Protein AF-A0A3D3EE48-F1 (afdb_monomer_lite)

pLDDT: mean 93.78, std 8.55, range [45.97, 98.75]

Secondary structure (DSSP, 8-state):
------PPP--HHHHTTS-EEEEEEEE-TTS-EEEEEEEEEEEEE-SSEEEEEEEEEETTS-EEEEEEEEEE-STTEEEEE-TTSSS-EEEE--

Sequence (94 aa):
MADGVHIPDFLPETYFLQPLTAFGVFVDRFGAIRRQFAVDITGTATDDGFILDEAFLYDDGERETRQWVITRVADGRYQGRCDDVIGHAEGHHT

Radius of gyration: 16.72 Å; chains: 1; bounding box: 54×33×37 Å

Foldseek 3Di:
DDDDDDDDFDDQQPVQQDWDKDKDFDADPVGDTPKIKIKIWHWDDDPFGIKIWIWIAIPVGDIDIWIWDWGDDDQQKIWIDTPPDDDIDIDGGD

Structure (mmCIF, N/CA/C/O backbone):
data_AF-A0A3D3EE48-F1
#
_entry.id   AF-A0A3D3EE48-F1
#
loop_
_atom_site.group_PDB
_atom_site.id
_atom_site.type_symbol
_atom_site.label_atom_id
_atom_site.label_alt_id
_atom_site.label_comp_id
_atom_site.label_asym_id
_atom_site.label_entity_id
_atom_site.label_seq_id
_atom_site.pdbx_PDB_ins_code
_atom_site.Cartn_x
_atom_site.Cartn_y
_atom_site.Cartn_z
_atom_site.occupancy
_atom_site.B_iso_or_equiv
_atom_site.auth_seq_id
_atom_site.auth_comp_id
_atom_site.auth_asym_id
_atom_site.auth_atom_id
_atom_site.pdbx_PDB_model_num
ATOM 1 N N . MET A 1 1 ? 35.083 22.986 -5.705 1.00 45.97 1 MET A N 1
ATOM 2 C CA . MET A 1 1 ? 34.279 22.058 -6.520 1.00 45.97 1 MET A CA 1
ATOM 3 C C . MET A 1 1 ? 33.107 21.674 -5.645 1.00 45.97 1 MET A C 1
ATOM 5 O O . MET A 1 1 ? 33.349 21.155 -4.567 1.00 45.97 1 MET A O 1
ATOM 9 N N . ALA A 1 2 ? 31.903 22.127 -5.983 1.00 55.28 2 ALA A N 1
ATOM 10 C CA . ALA A 1 2 ? 30.709 21.777 -5.225 1.00 55.28 2 ALA A CA 1
ATOM 11 C C . ALA A 1 2 ? 30.205 20.457 -5.802 1.00 55.28 2 ALA A C 1
ATOM 13 O O . ALA A 1 2 ? 29.809 20.425 -6.967 1.00 55.28 2 ALA A O 1
ATOM 14 N N . ASP A 1 3 ? 30.296 19.384 -5.022 1.00 66.75 3 ASP A N 1
ATOM 15 C CA . ASP A 1 3 ? 29.654 18.121 -5.360 1.00 66.75 3 ASP A CA 1
ATOM 16 C C . ASP A 1 3 ? 28.148 18.383 -5.432 1.00 66.75 3 ASP A C 1
ATOM 18 O O . ASP A 1 3 ? 27.511 18.745 -4.440 1.00 66.75 3 ASP A O 1
ATOM 22 N N . GLY A 1 4 ? 27.595 18.312 -6.642 1.00 74.75 4 GLY A N 1
ATOM 23 C CA . GLY A 1 4 ? 26.165 18.466 -6.860 1.00 74.75 4 GLY A CA 1
ATOM 24 C C . GLY A 1 4 ? 25.425 17.337 -6.153 1.00 74.75 4 GLY A C 1
ATOM 25 O O . GLY A 1 4 ? 25.780 16.170 -6.305 1.00 74.75 4 GLY A O 1
ATOM 26 N N . VAL A 1 5 ? 24.400 17.679 -5.375 1.00 79.56 5 VAL A N 1
ATOM 27 C CA . VAL A 1 5 ? 23.500 16.686 -4.779 1.00 79.56 5 VAL A CA 1
ATOM 28 C C . VAL A 1 5 ? 22.834 15.903 -5.909 1.00 79.56 5 VAL A C 1
ATOM 30 O O . VAL A 1 5 ? 22.107 16.476 -6.718 1.00 79.56 5 VAL A O 1
ATOM 33 N N . HIS A 1 6 ? 23.085 14.598 -5.959 1.00 80.62 6 HIS A N 1
ATOM 34 C CA . HIS A 1 6 ? 22.374 13.674 -6.833 1.00 80.62 6 HIS A CA 1
ATOM 35 C C . HIS A 1 6 ? 21.134 13.160 -6.098 1.00 80.62 6 HIS A C 1
ATOM 37 O O . HIS A 1 6 ? 21.257 12.438 -5.106 1.00 80.62 6 HIS A O 1
ATOM 43 N N . ILE A 1 7 ? 19.948 13.548 -6.564 1.00 81.94 7 ILE A N 1
ATOM 44 C CA . ILE A 1 7 ? 18.682 13.011 -6.062 1.00 81.94 7 ILE A CA 1
ATOM 45 C C . ILE A 1 7 ? 18.415 11.716 -6.837 1.00 81.94 7 ILE A C 1
ATOM 47 O O . ILE A 1 7 ? 18.391 11.768 -8.064 1.00 81.94 7 ILE A O 1
ATOM 51 N N . PRO A 1 8 ? 18.280 10.560 -6.168 1.00 83.62 8 PRO A N 1
ATOM 52 C CA . PRO A 1 8 ? 17.987 9.309 -6.852 1.00 83.62 8 PRO A CA 1
ATOM 53 C C . PRO A 1 8 ? 16.572 9.321 -7.431 1.00 83.62 8 PRO A C 1
ATOM 55 O O . PRO A 1 8 ? 15.649 9.861 -6.815 1.00 83.62 8 PRO A O 1
ATOM 58 N N . ASP A 1 9 ? 16.408 8.667 -8.577 1.00 86.31 9 ASP A N 1
ATOM 59 C CA . ASP A 1 9 ? 15.093 8.424 -9.158 1.00 86.31 9 ASP A CA 1
ATOM 60 C C . ASP A 1 9 ? 14.262 7.535 -8.227 1.00 86.31 9 ASP A C 1
ATOM 62 O O . ASP A 1 9 ? 14.754 6.576 -7.621 1.00 86.31 9 ASP A O 1
ATOM 66 N N . PHE A 1 10 ? 12.975 7.850 -8.115 1.00 90.06 10 PHE A N 1
ATOM 67 C CA . PHE A 1 10 ? 12.038 7.017 -7.380 1.00 90.06 10 PHE A CA 1
ATOM 68 C C . PHE A 1 10 ? 11.578 5.858 -8.266 1.00 90.06 10 PHE A C 1
ATOM 70 O O . PHE A 1 10 ? 10.779 6.050 -9.178 1.00 90.06 10 PHE A O 1
ATOM 77 N N . LEU A 1 11 ? 12.061 4.651 -7.967 1.00 91.38 11 LEU A N 1
ATOM 78 C CA . LEU A 1 11 ? 11.642 3.417 -8.632 1.00 91.38 11 LEU A CA 1
ATOM 79 C C . LEU A 1 11 ? 10.739 2.600 -7.694 1.00 91.38 11 LEU A C 1
ATOM 81 O O . LEU A 1 11 ? 11.250 2.039 -6.717 1.00 91.38 11 LEU A O 1
ATOM 85 N N . PRO A 1 12 ? 9.423 2.497 -7.964 1.00 94.88 12 PRO A N 1
ATOM 86 C CA . PRO A 1 12 ? 8.485 1.719 -7.153 1.00 94.88 12 PRO A CA 1
ATOM 87 C C . PRO A 1 12 ? 8.952 0.287 -6.863 1.00 94.88 12 PRO A C 1
ATOM 89 O O . PRO A 1 12 ? 8.976 -0.130 -5.707 1.00 94.88 12 PRO A O 1
ATOM 92 N N . GLU A 1 13 ? 9.421 -0.434 -7.882 1.00 93.19 13 GLU A N 1
ATOM 93 C CA . GLU A 1 13 ? 9.911 -1.814 -7.772 1.00 93.19 13 GLU A CA 1
ATOM 94 C C . GLU A 1 13 ? 11.146 -1.968 -6.877 1.00 93.19 13 GLU A C 1
ATOM 96 O O . GLU A 1 13 ? 11.483 -3.078 -6.491 1.00 93.19 13 GLU A O 1
ATOM 101 N N . THR A 1 14 ? 11.830 -0.873 -6.539 1.00 93.50 14 THR A N 1
ATOM 102 C CA . THR A 1 14 ? 12.922 -0.887 -5.557 1.00 93.50 14 THR A CA 1
ATOM 103 C C . THR A 1 14 ? 12.433 -0.403 -4.201 1.00 93.50 14 THR A C 1
ATOM 105 O O . THR A 1 14 ? 12.712 -1.021 -3.177 1.00 93.50 14 THR A O 1
ATOM 108 N N . TYR A 1 15 ? 11.700 0.710 -4.184 1.00 94.38 15 TYR A N 1
ATOM 109 C CA . TYR A 1 15 ? 11.284 1.357 -2.949 1.00 94.38 15 TYR A CA 1
ATOM 110 C C . TYR A 1 15 ? 10.330 0.487 -2.132 1.00 94.38 15 TYR A C 1
ATOM 112 O O . TYR A 1 15 ? 10.469 0.421 -0.916 1.00 94.38 15 TYR A O 1
ATOM 120 N N . PHE A 1 16 ? 9.382 -0.197 -2.772 1.00 96.75 16 PHE A N 1
ATOM 121 C CA . PHE A 1 16 ? 8.353 -0.937 -2.047 1.00 96.75 16 PHE A CA 1
ATOM 122 C C . PHE A 1 16 ? 8.812 -2.302 -1.512 1.00 96.75 16 PHE A C 1
ATOM 124 O O . PHE A 1 16 ? 8.086 -2.905 -0.734 1.00 96.75 16 PHE A O 1
ATOM 131 N N . LEU A 1 17 ? 10.018 -2.777 -1.846 1.00 96.81 17 LEU A N 1
ATOM 132 C CA . LEU A 1 17 ? 10.555 -4.071 -1.383 1.00 96.81 17 LEU A CA 1
ATOM 133 C C . LEU A 1 17 ? 11.178 -4.027 0.022 1.00 96.81 17 LEU A C 1
ATOM 135 O O . LEU A 1 17 ? 12.030 -4.844 0.371 1.00 96.81 17 LEU A O 1
ATOM 139 N N . GLN A 1 18 ? 10.776 -3.054 0.830 1.00 95.44 18 GLN A N 1
ATOM 140 C CA . GLN A 1 18 ? 11.196 -2.904 2.217 1.00 95.44 18 GLN A CA 1
ATOM 141 C C . GLN A 1 18 ? 9.968 -2.955 3.135 1.00 95.44 18 GLN A C 1
ATOM 143 O O . GLN A 1 18 ? 8.852 -2.753 2.658 1.00 95.44 18 GLN A O 1
ATOM 148 N N . PRO A 1 19 ? 10.134 -3.200 4.446 1.00 96.00 19 PRO A N 1
ATOM 149 C CA . PRO A 1 19 ? 9.037 -3.060 5.394 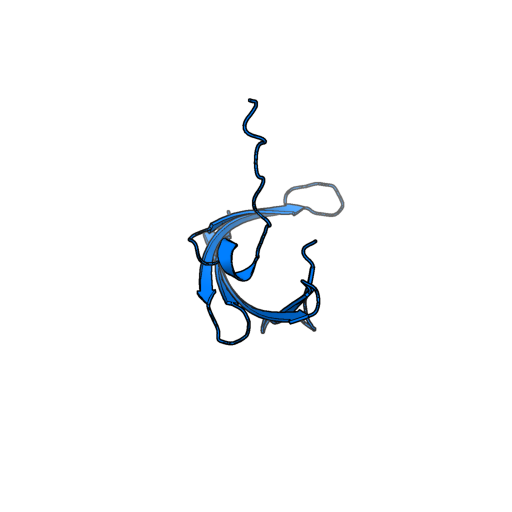1.00 96.00 19 PRO A CA 1
ATOM 150 C C . PRO A 1 19 ? 8.536 -1.615 5.419 1.00 96.00 19 PRO A C 1
ATOM 152 O O . PRO A 1 19 ? 9.331 -0.685 5.577 1.00 96.00 19 PRO A O 1
ATOM 155 N N . LEU A 1 20 ? 7.226 -1.430 5.288 1.00 98.06 20 LEU A N 1
ATOM 156 C CA . LEU A 1 20 ? 6.593 -0.117 5.340 1.00 98.06 20 LEU A CA 1
ATOM 157 C C . LEU A 1 20 ? 5.474 -0.119 6.377 1.00 98.06 20 LEU A C 1
ATOM 159 O O . LEU A 1 20 ? 4.803 -1.127 6.584 1.00 98.06 20 LEU A O 1
ATOM 163 N N . THR A 1 21 ? 5.240 1.045 6.971 1.00 98.12 21 THR A N 1
ATOM 164 C CA . THR A 1 21 ? 4.067 1.300 7.806 1.00 98.12 21 THR A CA 1
ATOM 165 C C . THR A 1 21 ? 3.388 2.563 7.300 1.00 98.12 21 THR A C 1
ATOM 167 O O . THR A 1 21 ? 4.055 3.560 7.010 1.00 98.12 21 THR A O 1
ATOM 170 N N . ALA A 1 22 ? 2.063 2.538 7.212 1.00 97.94 22 ALA A N 1
ATOM 171 C CA . ALA A 1 22 ? 1.257 3.705 6.883 1.00 97.94 22 ALA A CA 1
ATOM 172 C C . ALA A 1 22 ? 0.083 3.864 7.855 1.00 97.94 22 ALA A C 1
ATOM 174 O O . ALA A 1 22 ? -0.279 2.952 8.598 1.00 97.94 22 ALA A O 1
ATOM 175 N N . PHE A 1 23 ? -0.509 5.057 7.852 1.00 98.12 23 PHE A N 1
ATOM 176 C CA . PHE A 1 23 ? -1.639 5.417 8.702 1.00 98.12 23 PHE A CA 1
ATOM 177 C C . PHE A 1 23 ? -2.697 6.123 7.863 1.00 98.12 23 PHE A C 1
ATOM 179 O O . PHE A 1 23 ? -2.362 6.879 6.948 1.00 98.12 23 PHE A O 1
ATOM 186 N N . GLY A 1 24 ? -3.968 5.922 8.193 1.00 97.56 24 GLY A N 1
ATOM 187 C CA . GLY A 1 24 ? -5.061 6.578 7.489 1.00 97.56 24 GLY A CA 1
ATOM 188 C C . GLY A 1 24 ? -6.317 6.731 8.329 1.00 97.56 24 GLY A C 1
ATOM 189 O O . GLY A 1 24 ? -6.443 6.176 9.421 1.00 97.56 24 GLY A O 1
ATOM 190 N N . VAL A 1 25 ? -7.243 7.538 7.812 1.00 97.50 25 VAL A N 1
ATOM 191 C CA . VAL A 1 25 ? -8.506 7.874 8.474 1.00 97.50 25 VAL A CA 1
ATOM 192 C C . VAL A 1 25 ? -9.660 7.852 7.476 1.00 97.50 25 VAL A C 1
ATOM 194 O O . VAL A 1 25 ? -9.525 8.306 6.341 1.00 97.50 25 VAL A O 1
ATOM 197 N N . PHE A 1 26 ? -10.818 7.366 7.914 1.00 95.19 26 PHE A N 1
ATOM 198 C CA . PHE A 1 26 ? -12.081 7.507 7.199 1.00 95.19 26 PHE A CA 1
ATOM 199 C C . PHE A 1 26 ? -12.829 8.713 7.749 1.00 95.19 26 PHE A C 1
ATOM 201 O O . PHE A 1 26 ? -13.121 8.782 8.944 1.00 95.19 26 PHE A O 1
ATOM 208 N N . VAL A 1 27 ? -13.152 9.659 6.872 1.00 96.94 27 VAL A N 1
ATOM 209 C CA . VAL A 1 27 ? -13.836 10.907 7.221 1.00 96.94 27 VAL A CA 1
ATOM 210 C C . VAL A 1 27 ? -15.184 10.947 6.514 1.00 96.94 27 VAL A C 1
ATOM 212 O O . VAL A 1 27 ? -15.281 10.621 5.331 1.00 96.94 27 VAL A O 1
ATOM 215 N N . ASP A 1 28 ? -16.240 11.319 7.234 1.00 96.38 28 ASP A N 1
ATOM 216 C CA . ASP A 1 28 ? -17.558 11.487 6.622 1.00 96.38 28 ASP A CA 1
ATOM 217 C C . ASP A 1 28 ? -17.703 12.823 5.869 1.00 96.38 28 ASP A C 1
ATOM 219 O O . ASP A 1 28 ? -16.834 13.693 5.893 1.00 96.38 28 ASP A O 1
ATOM 223 N N . ARG A 1 29 ? -18.855 13.025 5.216 1.00 96.25 29 ARG A N 1
ATOM 224 C CA . ARG A 1 29 ? -19.142 14.250 4.445 1.00 96.25 29 ARG A CA 1
ATOM 225 C C . ARG A 1 29 ? -19.198 15.541 5.276 1.00 96.25 29 ARG A C 1
ATOM 227 O O . ARG A 1 29 ? -19.278 16.617 4.692 1.00 96.25 29 ARG A O 1
ATOM 234 N N . PHE A 1 30 ? -19.224 15.438 6.603 1.00 96.69 30 PHE A N 1
ATOM 235 C CA . PHE A 1 30 ? -19.252 16.565 7.534 1.00 96.69 30 PHE A CA 1
ATOM 236 C C . PHE A 1 30 ? -17.879 16.823 8.173 1.00 96.69 30 PHE A C 1
ATOM 238 O O . PHE A 1 30 ? -17.752 17.747 8.973 1.00 96.69 30 PHE A O 1
ATOM 245 N N . GLY A 1 31 ? -16.854 16.038 7.822 1.00 94.50 31 GLY A N 1
ATOM 246 C CA . GLY A 1 31 ? -15.501 16.184 8.353 1.00 94.50 31 GLY A CA 1
ATOM 247 C C . GLY A 1 31 ? -15.253 15.432 9.662 1.00 94.50 31 GLY A C 1
ATOM 248 O O . GLY A 1 31 ? -14.191 15.600 10.258 1.00 94.50 31 GLY A O 1
ATOM 249 N N . ALA A 1 32 ? -16.194 14.605 10.128 1.00 96.69 32 ALA A N 1
ATOM 250 C CA . ALA A 1 32 ? -15.984 13.808 11.331 1.00 96.69 32 ALA A CA 1
ATOM 251 C C . ALA A 1 32 ? -15.170 12.546 11.010 1.00 96.69 32 ALA A C 1
ATOM 253 O O . ALA A 1 32 ? -15.510 11.799 10.087 1.00 96.69 32 ALA A O 1
ATOM 254 N N . ILE A 1 33 ? -14.123 12.285 11.802 1.00 96.25 33 ILE A N 1
ATOM 255 C CA . ILE A 1 33 ? -13.369 11.027 11.750 1.00 96.25 33 ILE A CA 1
ATOM 256 C C . ILE A 1 33 ? -14.290 9.906 12.229 1.00 96.25 33 ILE A C 1
ATOM 258 O O . ILE A 1 33 ? -14.836 9.955 13.331 1.00 96.25 33 ILE A O 1
ATOM 262 N N . ARG A 1 34 ? -14.482 8.908 11.372 1.00 96.25 34 ARG A N 1
ATOM 263 C CA . ARG A 1 34 ? -15.309 7.730 11.638 1.00 96.25 34 ARG A CA 1
ATOM 264 C C . ARG A 1 34 ? -14.490 6.519 12.038 1.00 96.25 34 ARG A C 1
ATOM 266 O O . ARG A 1 34 ? -15.008 5.687 12.772 1.00 96.25 34 ARG A O 1
ATOM 273 N N . ARG A 1 35 ? -13.259 6.422 11.539 1.00 97.06 35 ARG A N 1
ATOM 274 C CA . ARG A 1 35 ? -12.366 5.293 11.783 1.00 97.06 35 ARG A CA 1
ATOM 275 C C . ARG A 1 35 ? -10.932 5.672 11.459 1.00 97.06 35 ARG A C 1
ATOM 277 O O . ARG A 1 35 ? -10.710 6.521 10.592 1.00 97.06 35 ARG A O 1
ATOM 284 N N . GLN A 1 36 ? -9.980 5.024 12.106 1.00 98.31 36 GLN A N 1
ATOM 285 C CA . GLN A 1 36 ? -8.554 5.173 11.834 1.00 98.31 36 GLN A CA 1
ATOM 286 C C . GLN A 1 36 ? -7.932 3.795 11.645 1.00 98.31 36 GLN A C 1
ATOM 288 O O . GLN A 1 36 ? -8.451 2.801 12.150 1.00 98.31 36 GLN A O 1
ATOM 293 N N . PHE A 1 37 ? -6.820 3.734 10.927 1.00 98.38 37 PHE A N 1
ATOM 294 C CA . PHE A 1 37 ? -6.065 2.502 10.773 1.00 98.38 37 PHE A CA 1
ATOM 295 C C . PHE A 1 37 ? -4.564 2.765 10.755 1.00 98.38 37 PHE A C 1
ATOM 297 O O . PHE A 1 37 ? -4.102 3.805 10.278 1.00 98.38 37 PHE A O 1
ATOM 304 N N . ALA A 1 38 ? -3.822 1.784 11.253 1.00 98.62 38 ALA A N 1
ATOM 305 C CA . ALA A 1 38 ? -2.428 1.562 10.907 1.00 98.62 38 ALA A CA 1
ATOM 306 C C . ALA A 1 38 ? -2.358 0.355 9.965 1.00 98.62 38 ALA A C 1
ATOM 308 O O . ALA A 1 38 ? -3.171 -0.564 10.077 1.00 98.62 38 ALA A O 1
ATOM 309 N N . VAL A 1 39 ? -1.408 0.358 9.040 1.00 98.62 39 VAL A N 1
ATOM 310 C CA . VAL A 1 39 ? -1.164 -0.767 8.139 1.00 98.62 39 VAL A CA 1
ATOM 311 C C . VAL A 1 39 ? 0.325 -1.052 8.076 1.00 98.62 39 VAL A C 1
ATOM 313 O O . VAL A 1 39 ? 1.118 -0.140 7.842 1.00 98.62 39 VAL A O 1
ATOM 316 N N . ASP A 1 40 ? 0.683 -2.314 8.283 1.00 98.75 40 ASP A N 1
ATOM 317 C CA . ASP A 1 40 ? 2.020 -2.825 8.002 1.00 98.75 40 ASP A CA 1
ATOM 318 C C . ASP A 1 40 ? 2.013 -3.481 6.623 1.00 98.75 40 ASP A C 1
ATOM 320 O O . ASP A 1 40 ? 1.091 -4.226 6.286 1.00 98.75 40 ASP A O 1
ATOM 324 N N . ILE A 1 41 ? 3.026 -3.184 5.813 1.00 98.69 41 ILE A N 1
ATOM 325 C CA . ILE A 1 41 ? 3.091 -3.593 4.412 1.00 98.69 41 ILE A CA 1
ATOM 326 C C . ILE A 1 41 ? 4.414 -4.310 4.167 1.00 98.69 41 ILE A C 1
ATOM 328 O O . ILE A 1 41 ? 5.490 -3.799 4.490 1.00 98.69 41 ILE A O 1
ATOM 332 N N . THR A 1 42 ? 4.325 -5.494 3.567 1.00 98.50 42 THR 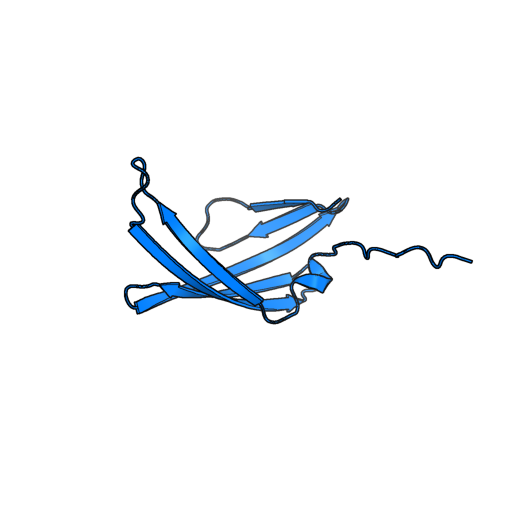A N 1
ATOM 333 C CA . THR A 1 42 ? 5.479 -6.267 3.106 1.00 98.50 42 THR A CA 1
ATOM 334 C C . THR A 1 42 ? 5.464 -6.334 1.586 1.00 98.50 42 THR A C 1
ATOM 336 O O . THR A 1 42 ? 4.513 -6.838 0.994 1.00 98.50 42 THR A O 1
ATOM 339 N N . GLY A 1 43 ? 6.518 -5.821 0.952 1.00 98.25 43 GLY A N 1
ATOM 340 C CA . GLY A 1 43 ? 6.691 -5.917 -0.493 1.00 98.25 43 GLY A CA 1
ATOM 341 C C . GLY A 1 43 ? 7.504 -7.136 -0.912 1.00 98.25 43 GLY A C 1
ATOM 342 O O . GLY A 1 43 ? 8.559 -7.408 -0.338 1.00 98.25 43 GLY A O 1
ATOM 343 N N . THR A 1 44 ? 7.052 -7.826 -1.957 1.00 98.25 44 THR A N 1
ATOM 344 C CA . THR A 1 44 ? 7.757 -8.966 -2.562 1.00 98.25 44 THR A CA 1
ATOM 345 C C . THR A 1 44 ? 7.902 -8.755 -4.065 1.00 98.25 44 THR A C 1
ATOM 347 O O . THR A 1 44 ? 6.929 -8.433 -4.740 1.00 98.25 44 THR A O 1
ATOM 350 N N . ALA A 1 45 ? 9.104 -8.942 -4.612 1.00 97.94 45 ALA A N 1
ATOM 351 C CA . ALA A 1 45 ? 9.332 -8.821 -6.052 1.00 97.94 45 ALA A CA 1
ATOM 352 C C . ALA A 1 45 ? 8.648 -9.955 -6.834 1.00 97.94 45 ALA A C 1
ATOM 354 O O . ALA A 1 45 ? 8.594 -11.094 -6.366 1.00 97.94 45 ALA A O 1
ATOM 355 N N . THR A 1 46 ? 8.192 -9.653 -8.048 1.00 97.12 46 THR A N 1
ATOM 356 C CA . THR A 1 46 ? 7.749 -10.639 -9.047 1.00 97.12 46 THR A CA 1
ATOM 357 C C . THR A 1 46 ? 8.575 -10.496 -10.327 1.00 97.12 46 THR A C 1
ATOM 359 O O . THR A 1 46 ? 9.422 -9.609 -10.432 1.00 97.12 46 THR A O 1
ATOM 362 N N . ASP A 1 47 ? 8.337 -11.362 -11.315 1.00 95.56 47 ASP A N 1
ATOM 363 C CA . ASP A 1 47 ? 9.025 -11.293 -12.613 1.00 95.56 47 ASP A CA 1
ATOM 364 C C . ASP A 1 47 ? 8.711 -9.995 -13.385 1.00 95.56 47 ASP A C 1
ATOM 366 O O . ASP A 1 47 ? 9.530 -9.514 -14.168 1.00 95.56 47 ASP A O 1
ATOM 370 N N . ASP A 1 48 ? 7.522 -9.426 -13.175 1.00 95.50 48 ASP A N 1
ATOM 371 C CA . ASP A 1 48 ? 6.953 -8.310 -13.935 1.00 95.50 48 ASP A CA 1
ATOM 372 C C . ASP A 1 48 ? 6.587 -7.087 -13.072 1.00 95.50 48 ASP A C 1
ATOM 374 O O . ASP A 1 48 ? 6.005 -6.123 -13.573 1.00 95.50 48 ASP A O 1
ATOM 378 N N . GLY A 1 49 ? 6.930 -7.091 -11.783 1.00 96.50 49 GLY A N 1
ATOM 379 C CA . GLY A 1 49 ? 6.573 -6.029 -10.850 1.00 96.50 49 GLY A CA 1
ATOM 380 C C . GLY A 1 49 ? 6.785 -6.432 -9.394 1.00 96.50 49 GLY A C 1
ATOM 381 O O . GLY A 1 49 ? 7.874 -6.862 -9.011 1.00 96.50 49 GLY A O 1
ATOM 382 N N . PHE A 1 50 ? 5.768 -6.228 -8.560 1.00 98.12 50 PHE A N 1
ATOM 383 C CA . PHE A 1 50 ? 5.830 -6.537 -7.134 1.00 98.12 50 PHE A CA 1
ATOM 384 C C . PHE A 1 50 ? 4.440 -6.753 -6.528 1.00 98.12 50 PHE A C 1
ATOM 386 O O . PHE A 1 50 ? 3.421 -6.297 -7.047 1.00 98.12 50 PHE A O 1
ATOM 393 N N . ILE A 1 51 ? 4.407 -7.459 -5.405 1.00 98.31 51 ILE A N 1
ATOM 394 C CA . ILE A 1 51 ? 3.227 -7.674 -4.572 1.00 98.31 51 ILE A CA 1
ATOM 395 C C . ILE A 1 51 ? 3.371 -6.842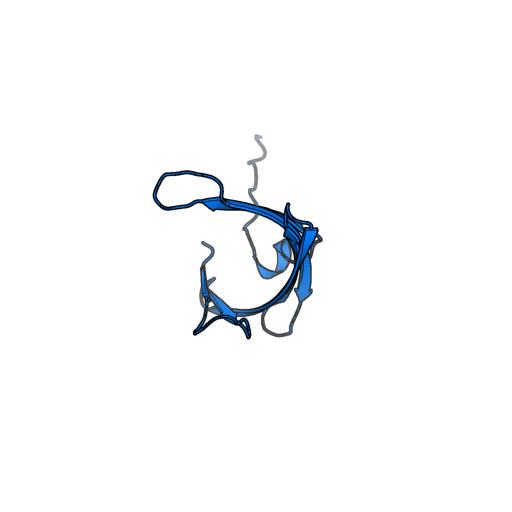 -3.301 1.00 98.31 51 ILE A C 1
ATOM 397 O O . ILE A 1 51 ? 4.474 -6.751 -2.763 1.00 98.31 51 ILE A O 1
ATOM 401 N N . LEU A 1 52 ? 2.268 -6.263 -2.827 1.00 98.44 52 LEU A N 1
ATOM 402 C CA . LEU A 1 52 ? 2.163 -5.662 -1.497 1.00 98.44 52 LEU A CA 1
ATOM 403 C C . LEU A 1 52 ? 1.172 -6.465 -0.664 1.00 98.44 52 LEU A C 1
ATOM 405 O O . LEU A 1 52 ? -0.022 -6.475 -0.968 1.00 98.44 52 LEU A O 1
ATOM 409 N N . ASP A 1 53 ? 1.675 -7.106 0.383 1.00 98.38 53 ASP A N 1
ATOM 410 C CA . ASP A 1 53 ? 0.867 -7.732 1.422 1.00 98.38 53 ASP A CA 1
ATOM 411 C C . ASP A 1 53 ? 0.634 -6.717 2.542 1.00 98.38 53 ASP A C 1
ATOM 413 O O . ASP A 1 53 ? 1.566 -6.332 3.251 1.00 98.38 53 ASP A O 1
ATOM 417 N N . GLU A 1 54 ? -0.606 -6.261 2.681 1.00 98.38 54 GLU A N 1
ATOM 418 C CA . GLU A 1 54 ? -1.026 -5.213 3.606 1.00 98.38 54 GLU A CA 1
ATOM 419 C C . GLU A 1 54 ? -1.820 -5.818 4.771 1.00 98.38 54 GLU A C 1
ATOM 421 O O . GLU A 1 54 ? -2.831 -6.492 4.562 1.00 98.38 54 GLU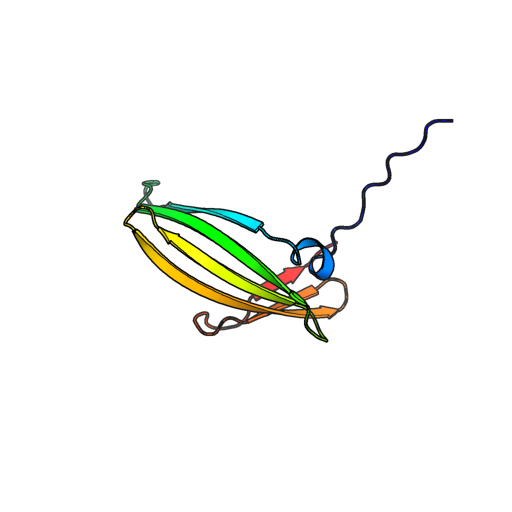 A O 1
ATOM 426 N N . ALA A 1 55 ? -1.395 -5.552 6.006 1.00 98.50 55 ALA A N 1
ATOM 427 C CA . ALA A 1 55 ? -2.063 -5.982 7.230 1.00 98.50 55 ALA A CA 1
ATOM 428 C C . ALA A 1 55 ? -2.571 -4.766 8.014 1.00 98.50 55 ALA A C 1
ATOM 430 O O . ALA A 1 55 ? -1.796 -4.033 8.629 1.00 98.50 55 ALA A O 1
ATOM 431 N N . PHE A 1 56 ? -3.885 -4.556 7.995 1.00 98.38 56 PHE A N 1
ATOM 432 C CA . PHE A 1 56 ? -4.551 -3.428 8.635 1.00 98.38 56 PHE A CA 1
ATOM 433 C C . PHE A 1 56 ? -4.926 -3.749 10.084 1.00 98.38 56 PHE A C 1
ATOM 435 O O . PHE A 1 56 ? -5.438 -4.830 10.393 1.00 98.38 56 PHE A O 1
ATOM 442 N N . LEU A 1 57 ? -4.739 -2.764 10.961 1.00 98.62 57 LEU A N 1
ATOM 443 C CA . LEU A 1 57 ? -5.287 -2.718 12.311 1.00 98.62 57 LEU A CA 1
ATOM 444 C C . LEU A 1 57 ? -6.097 -1.434 12.473 1.00 98.62 57 LEU A C 1
ATOM 446 O O . LEU A 1 57 ? -5.549 -0.328 12.445 1.00 98.62 57 LEU A O 1
ATOM 450 N N . TYR A 1 58 ? -7.398 -1.598 12.668 1.00 98.44 58 TYR A N 1
ATOM 451 C CA . TYR A 1 58 ? -8.320 -0.497 12.895 1.00 98.44 58 TYR A CA 1
ATOM 452 C C . TYR A 1 58 ? -8.365 -0.088 14.372 1.00 98.44 58 TYR A C 1
ATOM 454 O O . TYR A 1 58 ? -8.047 -0.877 15.265 1.00 98.44 58 TYR A O 1
ATOM 462 N N . ASP A 1 59 ? -8.778 1.151 14.643 1.00 97.75 59 ASP A N 1
ATOM 463 C CA . ASP A 1 59 ? -8.863 1.706 16.002 1.00 97.75 59 ASP A CA 1
ATOM 464 C C . ASP A 1 59 ? -9.925 1.042 16.896 1.00 97.75 59 ASP A C 1
ATOM 466 O O . ASP A 1 59 ? -9.840 1.122 18.121 1.00 97.75 59 ASP A O 1
ATOM 470 N N . ASP A 1 60 ? -10.871 0.318 16.301 1.00 96.88 60 ASP A N 1
ATOM 471 C CA . ASP A 1 60 ? -11.826 -0.562 16.988 1.00 96.88 60 ASP A CA 1
ATOM 472 C C . ASP A 1 60 ? -11.301 -1.995 17.229 1.00 96.88 60 ASP A C 1
ATOM 474 O O . ASP A 1 60 ? -11.978 -2.808 17.862 1.00 96.88 60 ASP A O 1
ATOM 478 N N . GLY A 1 61 ? -10.084 -2.305 16.772 1.00 98.00 61 GLY A N 1
ATOM 479 C CA . GLY A 1 61 ? -9.428 -3.604 16.923 1.00 98.00 61 GLY A CA 1
ATOM 480 C C . GLY A 1 61 ? -9.717 -4.615 15.810 1.00 98.00 61 GLY A C 1
ATOM 481 O O . GLY A 1 61 ? -9.163 -5.723 15.857 1.00 98.00 61 GLY A O 1
ATOM 482 N N . GLU A 1 62 ? -10.544 -4.270 14.816 1.00 98.38 62 GLU A N 1
ATOM 483 C CA . GLU A 1 62 ? -10.728 -5.095 13.620 1.00 98.38 62 GLU A CA 1
ATOM 484 C C . GLU A 1 62 ? -9.411 -5.221 12.842 1.00 98.38 62 GLU A C 1
ATOM 4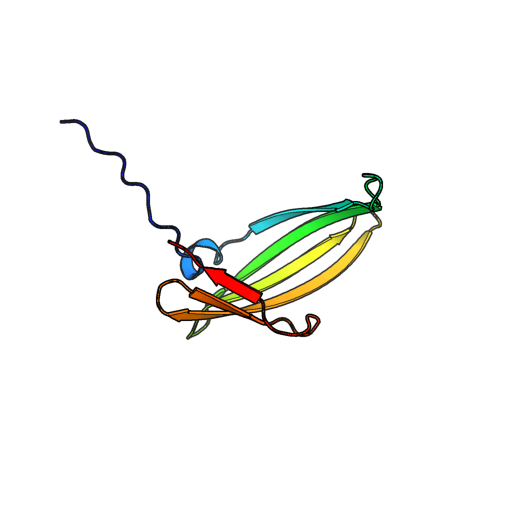86 O O . GLU A 1 62 ? -8.542 -4.343 12.878 1.00 98.38 62 GLU A O 1
ATOM 491 N N . ARG A 1 63 ? -9.265 -6.342 12.133 1.00 98.19 63 ARG A N 1
ATOM 492 C CA . ARG A 1 63 ? -8.129 -6.618 11.259 1.00 98.19 63 ARG A CA 1
ATOM 493 C C . ARG A 1 63 ? -8.621 -6.988 9.876 1.00 98.19 63 ARG A C 1
ATOM 495 O O . ARG A 1 63 ? -9.566 -7.761 9.744 1.00 98.19 63 ARG A O 1
ATOM 502 N N . GLU A 1 64 ? -7.920 -6.487 8.878 1.00 97.19 64 GLU A N 1
ATOM 503 C CA . GLU A 1 64 ? -8.158 -6.777 7.469 1.00 97.19 64 GLU A CA 1
ATOM 504 C C . GLU A 1 64 ? -6.809 -7.011 6.798 1.00 97.19 64 GLU A C 1
ATOM 506 O O . GLU A 1 64 ? -5.787 -6.470 7.223 1.00 97.19 64 GLU A O 1
ATOM 511 N N . THR A 1 65 ? -6.799 -7.836 5.761 1.00 97.06 65 THR A N 1
ATOM 512 C CA . THR A 1 65 ? -5.622 -8.032 4.919 1.00 97.06 65 THR A CA 1
ATOM 513 C C . THR A 1 65 ? -5.981 -7.715 3.486 1.00 97.06 65 THR A C 1
ATOM 515 O O . THR A 1 65 ? -7.027 -8.164 3.013 1.00 97.06 65 THR A O 1
ATOM 518 N N . ARG A 1 66 ? -5.093 -7.017 2.784 1.00 96.69 66 ARG A N 1
ATOM 519 C CA . ARG A 1 66 ? -5.227 -6.765 1.353 1.00 96.69 66 ARG A CA 1
ATOM 520 C C . ARG A 1 66 ? -3.940 -7.162 0.646 1.00 96.69 66 ARG A C 1
ATOM 522 O O . ARG A 1 66 ? -2.855 -6.920 1.155 1.00 96.69 66 ARG A O 1
ATOM 529 N N . GLN A 1 67 ? -4.070 -7.783 -0.521 1.00 97.75 67 GLN A N 1
ATOM 530 C CA . GLN A 1 67 ? -2.925 -8.148 -1.346 1.00 97.75 67 GLN A CA 1
ATOM 531 C C . GLN A 1 67 ? -3.040 -7.456 -2.699 1.00 97.75 67 GLN A C 1
ATOM 533 O O . GLN A 1 67 ? -3.939 -7.761 -3.488 1.00 97.75 67 GLN A O 1
ATOM 538 N N . TRP A 1 68 ? -2.120 -6.541 -2.984 1.00 98.06 68 TRP A N 1
ATOM 539 C CA . TRP A 1 68 ? -2.017 -5.908 -4.295 1.00 98.06 68 TRP A CA 1
ATOM 540 C C . TRP A 1 68 ? -0.988 -6.624 -5.149 1.00 98.06 68 TRP A C 1
ATOM 542 O O . TRP A 1 68 ? 0.159 -6.763 -4.745 1.00 98.06 68 TRP A O 1
ATOM 552 N N . VAL A 1 69 ? -1.380 -7.020 -6.357 1.00 97.88 69 VAL A N 1
ATOM 553 C CA . VAL A 1 69 ? -0.448 -7.449 -7.405 1.00 97.88 69 VAL A CA 1
ATOM 554 C C . VAL A 1 69 ? -0.240 -6.271 -8.344 1.00 97.88 69 VAL A C 1
ATOM 556 O O . VAL A 1 69 ? -1.193 -5.824 -8.987 1.00 97.88 69 VAL A O 1
ATOM 559 N N . ILE A 1 70 ? 0.981 -5.747 -8.396 1.00 98.06 70 ILE A N 1
ATOM 560 C CA . ILE A 1 70 ? 1.331 -4.559 -9.171 1.00 98.06 70 ILE A CA 1
ATOM 561 C C . ILE A 1 70 ? 2.268 -4.977 -10.298 1.00 98.06 70 ILE A C 1
ATOM 563 O O . ILE A 1 70 ? 3.401 -5.382 -10.057 1.00 98.06 70 ILE A O 1
ATOM 567 N N . THR A 1 71 ? 1.801 -4.835 -11.534 1.00 97.62 71 THR A N 1
ATOM 568 C CA . THR A 1 71 ? 2.583 -5.120 -12.741 1.00 97.62 71 THR A CA 1
ATOM 569 C C . THR A 1 71 ? 3.119 -3.816 -13.321 1.00 97.62 71 THR A C 1
ATOM 571 O O . THR A 1 71 ? 2.380 -2.840 -13.498 1.00 97.62 71 THR A O 1
ATOM 574 N N . ARG A 1 72 ? 4.410 -3.795 -13.650 1.00 95.88 72 ARG A N 1
ATOM 575 C CA . ARG A 1 72 ? 5.042 -2.715 -14.409 1.00 95.88 72 ARG A CA 1
ATOM 576 C C . ARG A 1 72 ? 4.646 -2.845 -15.874 1.00 95.88 72 ARG A C 1
ATOM 578 O O . ARG A 1 72 ? 4.802 -3.900 -16.480 1.00 95.88 72 ARG A O 1
ATOM 585 N N . VAL A 1 73 ? 4.146 -1.757 -16.448 1.00 92.62 73 VAL A N 1
ATOM 586 C CA . VAL A 1 73 ? 3.702 -1.721 -17.845 1.00 92.62 73 VAL A CA 1
ATOM 587 C C . VAL A 1 73 ? 4.826 -1.162 -18.724 1.00 92.62 73 VAL A C 1
ATOM 589 O O . VAL A 1 73 ? 5.746 -1.883 -19.096 1.00 92.62 73 VAL A O 1
ATOM 592 N N . ALA A 1 74 ? 4.782 0.129 -19.054 1.00 91.38 74 ALA A N 1
ATOM 593 C CA . ALA A 1 74 ? 5.778 0.818 -19.873 1.00 91.38 74 ALA A CA 1
ATOM 594 C C . ALA A 1 74 ? 5.824 2.303 -19.496 1.00 91.38 74 ALA A C 1
ATOM 596 O O . ALA A 1 74 ? 4.844 2.832 -18.971 1.00 91.38 74 ALA A O 1
ATOM 597 N N . ASP A 1 75 ? 6.943 2.972 -19.780 1.00 90.81 75 ASP A N 1
ATOM 598 C CA . ASP A 1 75 ? 7.147 4.411 -19.541 1.00 90.81 75 ASP A CA 1
ATOM 599 C C . ASP A 1 75 ? 6.819 4.839 -18.099 1.00 90.81 75 ASP A C 1
ATOM 601 O O . ASP A 1 75 ? 6.087 5.797 -17.857 1.00 90.81 75 ASP A O 1
ATOM 605 N N . GLY A 1 76 ? 7.288 4.049 -17.129 1.00 91.12 76 GLY A N 1
ATOM 606 C CA . GLY A 1 76 ? 7.069 4.307 -15.706 1.00 91.12 76 GLY A CA 1
ATOM 607 C C . GLY A 1 76 ? 5.622 4.148 -15.233 1.00 91.12 76 GLY A C 1
ATOM 608 O O . GLY A 1 76 ? 5.297 4.617 -14.144 1.00 91.12 76 GLY A O 1
ATOM 609 N N . ARG A 1 77 ? 4.746 3.520 -16.031 1.00 95.44 77 ARG A N 1
ATOM 610 C CA . ARG A 1 77 ? 3.361 3.192 -15.656 1.00 95.44 77 ARG A CA 1
ATOM 611 C C . ARG A 1 77 ? 3.246 1.810 -15.013 1.00 95.44 77 ARG A C 1
ATOM 613 O O . ARG A 1 77 ? 3.959 0.881 -15.395 1.00 95.44 77 ARG A O 1
ATOM 620 N N . TYR A 1 78 ? 2.290 1.674 -14.100 1.00 97.38 78 TYR A N 1
ATOM 621 C CA . TYR A 1 78 ? 1.967 0.444 -13.378 1.00 97.38 78 TYR A CA 1
ATOM 622 C C . TYR A 1 78 ? 0.461 0.217 -13.368 1.00 97.38 78 TYR A C 1
ATOM 624 O O . TYR A 1 78 ? -0.319 1.173 -13.380 1.00 97.38 78 TYR A O 1
ATOM 632 N N . GLN A 1 79 ? 0.071 -1.050 -13.287 1.00 97.69 79 GLN A N 1
ATOM 633 C CA . GLN A 1 79 ? -1.307 -1.464 -13.076 1.00 97.69 79 GLN A CA 1
ATOM 634 C C . GLN A 1 79 ? -1.390 -2.322 -11.812 1.00 97.69 79 GLN A C 1
ATOM 636 O O . GLN A 1 79 ? -0.662 -3.303 -11.679 1.00 97.69 79 GLN A O 1
ATOM 641 N N . GLY A 1 80 ? -2.276 -1.952 -10.891 1.00 97.69 80 GLY A N 1
ATOM 642 C CA . GLY A 1 80 ? -2.537 -2.684 -9.655 1.00 97.69 80 GLY A CA 1
ATOM 643 C C . GLY A 1 80 ? -3.829 -3.488 -9.743 1.00 97.69 80 GLY A C 1
ATOM 644 O O . GLY A 1 80 ? -4.855 -2.991 -10.213 1.00 97.69 80 GLY A O 1
ATOM 645 N N . ARG A 1 81 ? -3.802 -4.728 -9.261 1.00 97.69 81 ARG A N 1
ATOM 646 C CA . ARG A 1 81 ? -4.980 -5.584 -9.106 1.00 97.69 81 ARG A CA 1
ATOM 647 C C . ARG A 1 81 ? -5.109 -6.020 -7.654 1.00 97.69 81 ARG A C 1
ATOM 649 O O . ARG A 1 81 ? -4.128 -6.449 -7.053 1.00 97.69 81 ARG A O 1
ATOM 656 N N . CYS A 1 82 ? -6.330 -5.974 -7.143 1.00 96.62 82 CYS A N 1
ATOM 657 C CA . CYS A 1 82 ? -6.694 -6.555 -5.864 1.00 96.62 82 CYS A CA 1
ATOM 658 C C . CYS A 1 82 ? -8.022 -7.303 -6.007 1.00 96.62 82 CYS A C 1
ATOM 660 O O . CYS A 1 82 ? -8.878 -6.875 -6.779 1.00 96.62 82 CYS A O 1
ATOM 662 N N . ASP A 1 83 ? -8.182 -8.430 -5.318 1.00 91.62 83 ASP A N 1
ATOM 663 C CA . ASP A 1 83 ? -9.342 -9.314 -5.502 1.00 91.62 83 ASP A CA 1
ATOM 664 C C . ASP A 1 83 ? -10.658 -8.696 -5.002 1.00 91.62 83 ASP A C 1
ATOM 666 O O . ASP A 1 83 ? -11.730 -9.032 -5.505 1.00 91.62 83 ASP A O 1
ATOM 670 N N . ASP A 1 84 ? -10.587 -7.780 -4.036 1.00 89.50 84 ASP A N 1
ATOM 671 C CA . ASP A 1 84 ? -11.733 -7.094 -3.434 1.00 89.50 84 ASP A CA 1
ATOM 672 C C . ASP A 1 84 ? -12.038 -5.727 -4.079 1.00 89.50 84 ASP A C 1
ATOM 674 O O . ASP A 1 84 ? -12.997 -5.055 -3.690 1.00 89.50 84 ASP A O 1
ATOM 678 N N . VAL A 1 85 ? -11.266 -5.323 -5.095 1.00 90.94 85 VAL A N 1
ATOM 679 C CA . VAL A 1 85 ? -11.439 -4.059 -5.821 1.00 90.94 85 VAL A CA 1
ATOM 680 C C . VAL A 1 85 ? -11.957 -4.325 -7.231 1.00 90.94 85 VAL A C 1
ATOM 682 O O . VAL A 1 85 ? -11.387 -5.090 -8.005 1.00 90.94 85 VAL A O 1
ATOM 685 N N . ILE A 1 86 ? -13.042 -3.643 -7.604 1.00 93.69 86 ILE A N 1
ATOM 686 C CA . ILE A 1 86 ? -13.561 -3.688 -8.973 1.00 93.69 86 ILE A CA 1
ATOM 687 C C . ILE A 1 86 ? -12.636 -2.878 -9.889 1.00 93.69 86 ILE A C 1
ATOM 689 O O . ILE A 1 86 ? -12.450 -1.679 -9.688 1.00 93.69 86 ILE A O 1
ATOM 693 N N . GLY A 1 87 ? -12.127 -3.519 -10.942 1.00 94.81 87 GLY A N 1
ATOM 694 C CA . GLY A 1 87 ? -11.261 -2.889 -11.938 1.00 94.81 87 GLY A CA 1
ATOM 695 C C . GLY A 1 87 ? -9.778 -2.965 -11.573 1.00 94.81 87 GLY A C 1
ATOM 696 O O . GLY A 1 87 ? -9.332 -3.919 -10.940 1.00 94.81 87 GLY A O 1
ATOM 697 N N . HIS A 1 88 ? -9.008 -1.973 -12.019 1.00 95.81 88 HIS A N 1
ATOM 698 C CA . HIS A 1 88 ? -7.567 -1.895 -11.790 1.00 95.81 88 HIS A CA 1
ATOM 699 C C . HIS A 1 88 ? -7.170 -0.497 -11.321 1.00 95.81 88 HIS A C 1
ATOM 701 O O . HIS A 1 88 ? -7.748 0.495 -11.763 1.00 95.81 88 HIS A O 1
ATOM 707 N N . ALA A 1 89 ? -6.172 -0.431 -10.443 1.00 96.00 89 ALA A N 1
ATOM 708 C CA . ALA A 1 89 ? -5.510 0.817 -10.091 1.00 96.00 89 ALA A CA 1
ATOM 709 C C . ALA A 1 89 ? -4.464 1.171 -11.156 1.00 96.00 89 ALA A C 1
ATOM 711 O O . ALA A 1 89 ? -3.810 0.284 -11.704 1.00 96.00 89 ALA A O 1
ATOM 712 N N . GLU A 1 90 ? -4.276 2.462 -11.412 1.00 96.38 90 GLU A N 1
ATOM 713 C CA . GLU A 1 90 ? -3.252 2.979 -12.322 1.00 96.38 90 GLU A CA 1
ATOM 714 C C . GLU A 1 90 ? -2.241 3.815 -11.533 1.00 96.38 90 GLU A C 1
ATOM 716 O O . GLU A 1 90 ? -2.619 4.630 -10.690 1.00 96.38 90 GLU A O 1
ATOM 721 N N . GLY A 1 91 ? -0.952 3.614 -11.804 1.00 94.62 91 GLY A N 1
ATOM 722 C CA . GLY A 1 91 ? 0.142 4.364 -11.189 1.00 94.62 91 GLY A CA 1
ATOM 723 C C . GLY A 1 91 ? 1.151 4.844 -12.227 1.00 94.62 91 GLY A C 1
ATOM 724 O O . GLY A 1 91 ? 1.326 4.216 -13.272 1.00 94.6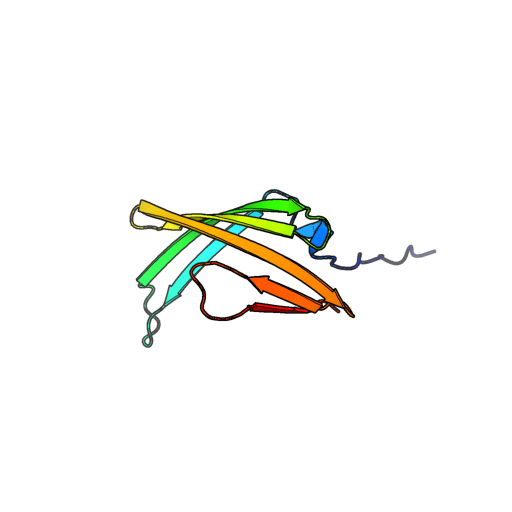2 91 GLY A O 1
ATOM 725 N N . HIS A 1 92 ? 1.833 5.951 -11.941 1.00 93.25 92 HIS A N 1
ATOM 726 C CA . HIS A 1 92 ? 2.877 6.506 -12.799 1.00 93.25 92 HIS A CA 1
ATOM 727 C C . HIS A 1 92 ? 3.957 7.193 -11.957 1.00 93.25 92 HIS A C 1
ATOM 729 O O . HIS A 1 92 ? 3.624 7.961 -11.055 1.00 93.25 92 HIS A O 1
ATOM 735 N N . HIS A 1 93 ? 5.229 6.928 -12.262 1.00 87.00 93 HIS A N 1
ATOM 736 C CA . HIS A 1 93 ? 6.359 7.726 -11.783 1.00 87.00 93 HIS A CA 1
ATOM 737 C C . HIS A 1 93 ? 7.018 8.454 -12.958 1.00 87.00 93 HIS A C 1
ATOM 739 O O . HIS A 1 93 ? 7.013 7.947 -14.083 1.00 87.00 93 HIS A O 1
ATOM 745 N N . THR A 1 94 ? 7.563 9.634 -12.674 1.00 76.38 94 THR A N 1
ATOM 746 C CA . THR A 1 94 ? 8.242 10.531 -13.620 1.00 76.38 94 THR A CA 1
ATOM 747 C C . THR A 1 94 ? 9.667 10.786 -13.191 1.00 76.38 94 THR A C 1
ATOM 749 O O . THR A 1 94 ? 9.842 10.965 -11.962 1.00 76.38 94 THR A O 1
#